Protein AF-0000000084346349 (afdb_homodimer)

Radius of gyration: 17.49 Å; Cα contacts (8 Å, |Δi|>4): 154; chains: 2; bounding box: 57×44×40 Å

Structure (mmCIF, N/CA/C/O backbone):
data_AF-0000000084346349-model_v1
#
loop_
_entity.id
_entity.type
_entity.pdbx_description
1 polymer 'Uncharacterized protein'
#
loop_
_atom_site.group_PDB
_atom_site.id
_atom_site.type_symbol
_atom_site.label_atom_id
_atom_site.label_alt_id
_atom_site.label_comp_id
_atom_site.label_asym_id
_atom_site.label_entity_id
_atom_site.label_seq_id
_atom_site.pdbx_PDB_ins_code
_atom_site.Cartn_x
_atom_site.Cartn_y
_atom_site.Cartn_z
_atom_site.occupancy
_atom_site.B_iso_or_equiv
_atom_site.auth_seq_id
_atom_site.auth_comp_id
_atom_site.auth_asym_id
_atom_site.auth_atom_id
_atom_site.pdbx_PDB_model_num
ATOM 1 N N . MET A 1 1 ? -25.562 0.012 6.215 1 70.31 1 MET A N 1
ATOM 2 C CA . MET A 1 1 ? -24.172 -0.318 5.941 1 70.31 1 MET A CA 1
ATOM 3 C C . MET A 1 1 ? -23.297 0.933 5.984 1 70.31 1 MET A C 1
ATOM 5 O O . MET A 1 1 ? -23.703 1.996 5.516 1 70.31 1 MET A O 1
ATOM 9 N N . LYS A 1 2 ? -22.281 0.708 6.672 1 80.81 2 LYS A N 1
ATOM 10 C CA . LYS A 1 2 ? -21.344 1.825 6.738 1 80.81 2 LYS A CA 1
ATOM 11 C C . LYS A 1 2 ? -20.641 2.029 5.398 1 80.81 2 LYS A C 1
ATOM 13 O O . LYS A 1 2 ? -20.516 1.096 4.602 1 80.81 2 LYS A O 1
ATOM 18 N N . ARG A 1 3 ? -20.375 3.24 5.105 1 79.5 3 ARG A N 1
ATOM 19 C CA . ARG A 1 3 ? -19.75 3.598 3.834 1 79.5 3 ARG A CA 1
ATOM 20 C C . ARG A 1 3 ? -18.562 2.688 3.525 1 79.5 3 ARG A C 1
ATOM 22 O O . ARG A 1 3 ? -18.406 2.221 2.395 1 79.5 3 ARG A O 1
ATOM 29 N N . HIS A 1 4 ? -17.828 2.383 4.523 1 89.19 4 HIS A N 1
ATOM 30 C CA . HIS A 1 4 ? -16.625 1.58 4.273 1 89.19 4 HIS A CA 1
ATOM 31 C C . HIS A 1 4 ? -17 0.132 3.967 1 89.19 4 HIS A C 1
ATOM 33 O O . HIS A 1 4 ? -16.234 -0.58 3.309 1 89.19 4 HIS A O 1
ATOM 39 N N . GLN A 1 5 ? -18.156 -0.275 4.266 1 92.62 5 GLN A N 1
ATOM 40 C CA . GLN A 1 5 ? -18.562 -1.662 4.051 1 92.62 5 GLN A CA 1
ATOM 41 C C . GLN A 1 5 ? -18.766 -1.951 2.566 1 92.62 5 GLN A C 1
ATOM 43 O O . GLN A 1 5 ? -18.391 -3.014 2.074 1 92.62 5 GLN A O 1
ATOM 48 N N . LYS A 1 6 ? -19.344 -1.028 1.872 1 92.44 6 LYS A N 1
ATOM 49 C CA . LYS A 1 6 ? -19.516 -1.195 0.432 1 92.44 6 LYS A CA 1
ATOM 50 C C . LYS A 1 6 ? -18.172 -1.247 -0.282 1 92.44 6 LYS A C 1
ATOM 52 O O . LYS A 1 6 ? -17.969 -2.045 -1.202 1 92.44 6 LYS A O 1
ATOM 57 N N . THR A 1 7 ? -17.344 -0.406 0.139 1 94 7 THR A N 1
ATOM 58 C CA . THR A 1 7 ? -16 -0.402 -0.443 1 94 7 THR A CA 1
ATOM 59 C C . THR A 1 7 ? -15.273 -1.707 -0.134 1 94 7 THR A C 1
ATOM 61 O O . THR A 1 7 ? -14.602 -2.27 -1.001 1 94 7 THR A O 1
ATOM 64 N N . PHE A 1 8 ? -15.461 -2.26 1.063 1 95.94 8 PHE A N 1
ATOM 65 C CA . PHE A 1 8 ? -14.836 -3.521 1.437 1 95.94 8 PHE A CA 1
ATOM 66 C C . PHE A 1 8 ? -15.367 -4.664 0.58 1 95.94 8 PHE A C 1
ATOM 68 O O . PHE A 1 8 ? -14.602 -5.52 0.132 1 95.94 8 PHE A O 1
ATOM 75 N N . ASP A 1 9 ? -16.641 -4.613 0.338 1 94 9 ASP A N 1
ATOM 76 C CA . ASP A 1 9 ? -17.234 -5.625 -0.533 1 94 9 ASP A CA 1
ATOM 77 C C . ASP A 1 9 ? -16.641 -5.562 -1.935 1 94 9 ASP A C 1
ATOM 79 O O . ASP A 1 9 ? -16.312 -6.594 -2.521 1 94 9 ASP A O 1
ATOM 83 N N . ARG A 1 10 ? -16.453 -4.391 -2.439 1 93 10 ARG A N 1
ATOM 84 C CA . ARG A 1 10 ? -15.852 -4.219 -3.758 1 93 10 ARG A CA 1
ATOM 85 C C . ARG A 1 10 ? -14.406 -4.727 -3.773 1 93 10 ARG A C 1
ATOM 87 O O . ARG A 1 10 ? -13.961 -5.316 -4.762 1 93 10 ARG A O 1
ATOM 94 N N . ILE A 1 11 ? -13.711 -4.516 -2.705 1 96 11 ILE A N 1
ATOM 95 C CA . ILE A 1 11 ? -12.328 -4.973 -2.605 1 96 11 ILE A CA 1
ATOM 96 C C . ILE A 1 11 ? -12.281 -6.496 -2.639 1 96 11 ILE A C 1
ATOM 98 O O . ILE A 1 11 ? -11.5 -7.086 -3.387 1 96 11 ILE A O 1
ATOM 102 N N . ARG A 1 12 ? -13.141 -7.141 -1.916 1 93.75 12 ARG A N 1
ATOM 103 C CA . ARG A 1 12 ? -13.156 -8.602 -1.845 1 93.75 12 ARG A CA 1
ATOM 104 C C . ARG A 1 12 ? -13.469 -9.211 -3.205 1 93.75 12 ARG A C 1
ATOM 106 O O . ARG A 1 12 ? -12.93 -10.266 -3.557 1 93.75 12 ARG A O 1
ATOM 113 N N . GLU A 1 13 ? -14.203 -8.484 -3.914 1 90.31 13 GLU A N 1
ATOM 114 C CA . GLU A 1 13 ? -14.586 -8.961 -5.238 1 90.31 13 GLU A CA 1
ATOM 115 C C . GLU A 1 13 ? -13.492 -8.688 -6.266 1 90.31 13 GLU A C 1
ATOM 117 O O . GLU A 1 13 ? -13.453 -9.312 -7.328 1 90.31 13 GLU A O 1
ATOM 122 N N . ALA A 1 14 ? -12.656 -7.824 -5.98 1 92.12 14 ALA A N 1
ATOM 123 C CA . ALA A 1 14 ? -11.672 -7.348 -6.949 1 92.12 14 ALA A CA 1
ATOM 124 C C . ALA A 1 14 ? -10.383 -8.156 -6.863 1 92.12 14 ALA A C 1
ATOM 126 O O . ALA A 1 14 ? -9.508 -8.031 -7.727 1 92.12 14 ALA A O 1
ATOM 127 N N . VAL A 1 15 ? -10.258 -8.945 -5.852 1 92.81 15 VAL A N 1
ATOM 128 C CA . VAL A 1 15 ? -9 -9.648 -5.676 1 92.81 15 VAL A CA 1
ATOM 129 C C . VAL A 1 15 ? -9.156 -11.109 -6.117 1 92.81 15 VAL A C 1
ATOM 131 O O . VAL A 1 15 ? -10.266 -11.641 -6.141 1 92.81 15 VAL A O 1
ATOM 134 N N . LEU A 1 16 ? -8.023 -11.672 -6.543 1 91.94 16 LEU A N 1
ATOM 135 C CA . LEU A 1 16 ? -8.039 -13.086 -6.875 1 91.94 16 LEU A CA 1
ATOM 136 C C . LEU A 1 16 ? -8.445 -13.93 -5.668 1 91.94 16 LEU A C 1
ATOM 138 O O . LEU A 1 16 ? -8.133 -13.57 -4.527 1 91.94 16 LEU A O 1
ATOM 142 N N . PRO A 1 17 ? -9.133 -15.062 -5.941 1 90.5 17 PRO A N 1
ATOM 143 C CA . PRO A 1 17 ? -9.641 -15.883 -4.844 1 90.5 17 PRO A CA 1
ATOM 144 C C . PRO A 1 17 ? -8.539 -16.297 -3.867 1 90.5 17 PRO A C 1
ATOM 146 O O . PRO A 1 17 ? -8.781 -16.391 -2.66 1 90.5 17 PRO A O 1
ATOM 149 N N . GLU A 1 18 ? -7.27 -16.453 -4.379 1 90.19 18 GLU A N 1
ATOM 150 C CA . GLU A 1 18 ? -6.172 -16.938 -3.543 1 90.19 18 GLU A CA 1
ATOM 151 C C . GLU A 1 18 ? -5.742 -15.867 -2.537 1 90.19 18 GLU A C 1
ATOM 153 O O . GLU A 1 18 ? -5.047 -16.172 -1.563 1 90.19 18 GLU A O 1
ATOM 158 N N . TYR A 1 19 ? -6.266 -14.648 -2.715 1 92.81 19 TYR A N 1
ATOM 159 C CA . TYR A 1 19 ? -5.852 -13.562 -1.839 1 92.81 19 TYR A CA 1
ATOM 160 C C . TYR A 1 19 ? -6.988 -13.148 -0.906 1 92.81 19 TYR A C 1
ATOM 162 O O . TYR A 1 19 ? -6.805 -12.297 -0.034 1 92.81 19 TYR A O 1
ATOM 170 N N . ARG A 1 20 ? -8.141 -13.734 -0.979 1 93.12 20 ARG A N 1
ATOM 171 C CA . ARG A 1 20 ? -9.328 -13.25 -0.289 1 93.12 20 ARG A CA 1
ATOM 172 C C . ARG A 1 20 ? -9.156 -13.328 1.224 1 93.12 20 ARG A C 1
ATOM 174 O O . ARG A 1 20 ? -9.555 -12.414 1.949 1 93.12 20 ARG A O 1
ATOM 181 N N . GLU A 1 21 ? -8.492 -14.344 1.649 1 93 21 GLU A N 1
ATOM 182 C CA . GLU A 1 21 ? -8.336 -14.5 3.092 1 93 21 GLU A CA 1
ATOM 183 C C . GLU A 1 21 ? -7.375 -13.453 3.652 1 93 21 GLU A C 1
ATOM 185 O O . GLU A 1 21 ? -7.652 -12.836 4.684 1 93 21 GLU A O 1
ATOM 190 N N . ARG A 1 22 ? -6.273 -13.281 2.99 1 93.31 22 ARG A N 1
ATOM 191 C CA . ARG A 1 22 ? -5.312 -12.312 3.498 1 93.31 22 ARG A CA 1
ATOM 192 C C . ARG A 1 22 ? -5.859 -10.891 3.383 1 93.31 22 ARG A C 1
ATOM 194 O O . ARG A 1 22 ? -5.59 -10.047 4.238 1 93.31 22 ARG A O 1
ATOM 201 N N . VAL A 1 23 ? -6.68 -10.664 2.375 1 95.44 23 VAL A N 1
ATOM 202 C CA . VAL A 1 23 ? -7.301 -9.352 2.213 1 95.44 23 VAL A CA 1
ATOM 203 C C . VAL A 1 23 ? -8.344 -9.133 3.311 1 95.44 23 VAL A C 1
ATOM 205 O O . VAL A 1 23 ? -8.422 -8.047 3.887 1 95.44 23 VAL A O 1
ATOM 208 N N . ALA A 1 24 ? -9.102 -10.172 3.627 1 95.94 24 ALA A N 1
ATOM 209 C CA . ALA A 1 24 ? -10.086 -10.055 4.699 1 95.94 24 ALA A CA 1
ATOM 210 C C . ALA A 1 24 ? -9.422 -9.672 6.016 1 95.94 24 ALA A C 1
ATOM 212 O O . ALA A 1 24 ? -9.891 -8.781 6.723 1 95.94 24 ALA A O 1
ATOM 213 N N . ASP A 1 25 ? -8.289 -10.242 6.258 1 95.06 25 ASP A N 1
ATOM 214 C CA . ASP A 1 25 ? -7.547 -9.938 7.48 1 95.06 25 ASP A CA 1
ATOM 215 C C . ASP A 1 25 ? -7.051 -8.492 7.477 1 95.06 25 ASP A C 1
ATOM 217 O O . ASP A 1 25 ? -7.109 -7.809 8.5 1 95.06 25 ASP A O 1
ATOM 221 N N . TYR A 1 26 ? -6.617 -8.086 6.418 1 95.12 26 TYR A N 1
ATOM 222 C CA . TYR A 1 26 ? -6.09 -6.727 6.316 1 95.12 26 TYR A CA 1
ATOM 223 C C . TYR A 1 26 ? -7.203 -5.699 6.473 1 95.12 26 TYR A C 1
ATOM 225 O O . TYR A 1 26 ? -6.996 -4.633 7.062 1 95.12 26 TYR A O 1
ATOM 233 N N . LEU A 1 27 ? -8.383 -6.074 5.883 1 97 27 LEU A N 1
ATOM 234 C CA . LEU A 1 27 ? -9.508 -5.148 5.965 1 97 27 LEU A CA 1
ATOM 235 C C . LEU A 1 27 ? -9.992 -5.008 7.406 1 97 27 LEU A C 1
ATOM 237 O O . LEU A 1 27 ? -10.438 -3.932 7.809 1 97 27 LEU A O 1
ATOM 241 N N . VAL A 1 28 ? -9.867 -6 8.203 1 95.75 28 VAL A N 1
ATOM 242 C CA . VAL A 1 28 ? -10.203 -5.922 9.625 1 95.75 28 VAL A CA 1
ATOM 243 C C . VAL A 1 28 ? -9.266 -4.938 10.32 1 95.75 28 VAL A C 1
ATOM 245 O O . VAL A 1 28 ? -9.711 -4.098 11.109 1 95.75 28 VAL A O 1
ATOM 248 N N . GLU A 1 29 ? -7.996 -5.031 10.016 1 92.69 29 GLU A N 1
ATOM 249 C CA . GLU A 1 29 ? -7.016 -4.117 10.594 1 92.69 29 GLU A CA 1
ATOM 250 C C . GLU A 1 29 ? -7.305 -2.674 10.195 1 92.69 29 GLU A C 1
ATOM 252 O O . GLU A 1 29 ? -7.195 -1.764 11.023 1 92.69 29 GLU A O 1
ATOM 257 N N . TYR A 1 30 ? -7.66 -2.502 9.016 1 93.62 30 TYR A N 1
ATOM 258 C CA . TYR A 1 30 ? -7.992 -1.163 8.547 1 93.62 30 TYR A CA 1
ATOM 259 C C . TYR A 1 30 ? -9.219 -0.618 9.258 1 93.62 30 TYR A C 1
ATOM 261 O O . TYR A 1 30 ? -9.242 0.546 9.664 1 93.62 30 TYR A O 1
ATOM 269 N N . GLU A 1 31 ? -10.195 -1.449 9.359 1 93.31 31 GLU A N 1
ATOM 270 C CA . GLU A 1 31 ? -11.445 -1.043 9.992 1 93.31 31 GLU A CA 1
ATOM 271 C C . GLU A 1 31 ? -11.219 -0.643 11.445 1 93.31 31 GLU A C 1
ATOM 273 O O . GLU A 1 31 ? -11.844 0.299 11.938 1 93.31 31 GLU A O 1
ATOM 278 N N . ASN A 1 32 ? -10.352 -1.334 12.102 1 93.56 32 ASN A N 1
ATOM 279 C CA . ASN A 1 32 ? -10.016 -0.993 13.477 1 93.56 32 ASN A CA 1
ATOM 280 C C . ASN A 1 32 ? -9.453 0.42 13.586 1 93.56 32 ASN A C 1
ATOM 282 O O . ASN A 1 32 ? -9.781 1.156 14.516 1 93.56 32 ASN A O 1
ATOM 286 N N . VAL A 1 33 ? -8.664 0.783 12.664 1 92.25 33 VAL A N 1
ATOM 287 C CA . VAL A 1 33 ? -8.078 2.121 12.648 1 92.25 33 VAL A CA 1
ATOM 288 C C . VAL A 1 33 ? -9.164 3.15 12.344 1 92.25 33 VAL A C 1
ATOM 290 O O . VAL A 1 33 ? -9.234 4.199 12.992 1 92.25 33 VAL A O 1
ATOM 293 N N . LEU A 1 34 ? -10 2.812 11.375 1 87 34 LEU A N 1
ATOM 294 C CA . LEU A 1 34 ? -11.062 3.711 10.922 1 87 34 LEU A CA 1
ATOM 295 C C . LEU A 1 34 ? -12.031 4.027 12.055 1 87 34 LEU A C 1
ATOM 297 O O . LEU A 1 34 ? -12.484 5.16 12.188 1 87 34 LEU A O 1
ATOM 301 N N . LEU A 1 35 ? -12.242 3.072 12.867 1 87.75 35 LEU A N 1
ATOM 302 C CA . LEU A 1 35 ? -13.289 3.199 13.875 1 87.75 35 LEU A CA 1
ATOM 303 C C . LEU A 1 35 ? -12.695 3.619 15.219 1 87.75 35 LEU A C 1
ATOM 305 O O . LEU A 1 35 ? -13.438 3.898 16.172 1 87.75 35 LEU A O 1
ATOM 309 N N . SER A 1 36 ? -11.414 3.631 15.18 1 86.31 36 SER A N 1
ATOM 310 C CA . SER A 1 36 ? -10.789 3.998 16.453 1 86.31 36 SER A CA 1
ATOM 311 C C . SER A 1 36 ? -11.008 5.473 16.766 1 86.31 36 SER A C 1
ATOM 313 O O . SER A 1 36 ? -10.727 6.34 15.938 1 86.31 36 SER A O 1
ATOM 315 N N . GLU A 1 37 ? -11.523 5.781 17.953 1 77.44 37 GLU A N 1
ATOM 316 C CA . GLU A 1 37 ? -11.727 7.152 18.422 1 77.44 37 GLU A CA 1
ATOM 317 C C . GLU A 1 37 ? -10.391 7.844 18.688 1 77.44 37 GLU A C 1
ATOM 319 O O . GLU A 1 37 ? -10.305 9.07 18.656 1 77.44 37 GLU A O 1
ATOM 324 N N . THR A 1 38 ? -9.461 7.055 18.922 1 76.69 38 THR A N 1
ATOM 325 C CA . THR A 1 38 ? -8.172 7.605 19.312 1 76.69 38 THR A CA 1
ATOM 326 C C . THR A 1 38 ? -7.273 7.785 18.078 1 76.69 38 THR A C 1
ATOM 328 O O . THR A 1 38 ? -6.191 8.367 18.188 1 76.69 38 THR A O 1
ATOM 331 N N . SER A 1 39 ? -7.844 7.316 17.062 1 68.88 39 SER A N 1
ATOM 332 C CA . SER A 1 39 ? -7.012 7.434 15.867 1 68.88 39 SER A CA 1
ATOM 333 C C . SER A 1 39 ? -7.086 8.836 15.281 1 68.88 39 SER A C 1
ATOM 335 O O . SER A 1 39 ? -8.18 9.359 15.039 1 68.88 39 SER A O 1
ATOM 337 N N . ALA A 1 40 ? -5.891 9.492 15.273 1 73.19 40 ALA A N 1
ATOM 338 C CA . ALA A 1 40 ? -5.762 10.812 14.656 1 73.19 40 ALA A CA 1
ATOM 339 C C . ALA A 1 40 ? -5.957 10.727 13.141 1 73.19 40 ALA A C 1
ATOM 341 O O . ALA A 1 40 ? -5.875 9.641 12.562 1 73.19 40 ALA A O 1
ATOM 342 N N . GLY A 1 41 ? -6.27 11.758 12.547 1 83.88 41 GLY A N 1
ATOM 343 C CA . GLY A 1 41 ? -6.398 11.914 11.109 1 83.88 41 GLY A CA 1
ATOM 344 C C . GLY A 1 41 ? -5.203 11.383 10.344 1 83.88 41 GLY A C 1
ATOM 345 O O . GLY A 1 41 ? -5.359 10.758 9.289 1 83.88 41 GLY A O 1
ATOM 346 N N . ALA A 1 42 ? -4.066 11.461 10.93 1 85.75 42 ALA A N 1
ATOM 347 C CA . ALA A 1 42 ? -2.846 11.031 10.25 1 85.75 42 ALA A CA 1
ATOM 348 C C . ALA A 1 42 ? -2.777 9.508 10.156 1 85.75 42 ALA A C 1
ATOM 350 O O . ALA A 1 42 ? -2.352 8.969 9.133 1 85.75 42 ALA A O 1
ATOM 351 N N . ALA A 1 43 ? -3.258 8.883 11.258 1 89.5 43 ALA A N 1
ATOM 352 C CA . ALA A 1 43 ? -3.234 7.422 11.273 1 89.5 43 ALA A CA 1
ATOM 353 C C . ALA A 1 43 ? -4.227 6.844 10.266 1 89.5 43 ALA A C 1
ATOM 355 O O . ALA A 1 43 ? -3.938 5.844 9.602 1 89.5 43 ALA A O 1
ATOM 356 N N . GLN A 1 44 ? -5.332 7.477 10.141 1 91.19 44 GLN A N 1
ATOM 357 C CA . GLN A 1 44 ? -6.34 7.051 9.18 1 91.19 44 GLN A CA 1
ATOM 358 C C . GLN A 1 44 ? -5.859 7.27 7.746 1 91.19 44 GLN A C 1
ATOM 360 O O . GLN A 1 44 ? -6.027 6.398 6.891 1 91.19 44 GLN A O 1
ATOM 365 N N . SER A 1 45 ? -5.234 8.359 7.566 1 91 45 SER A N 1
ATOM 366 C CA . SER A 1 45 ? -4.695 8.648 6.242 1 91 45 SER A CA 1
ATOM 367 C C . SER A 1 45 ? -3.582 7.672 5.875 1 91 45 SER A C 1
ATOM 369 O O . SER A 1 45 ? -3.539 7.168 4.75 1 91 45 SER A O 1
ATOM 371 N N . ALA A 1 46 ? -2.771 7.402 6.793 1 92.56 46 ALA A N 1
ATOM 372 C CA . ALA A 1 46 ? -1.685 6.457 6.555 1 92.56 46 ALA A CA 1
ATOM 373 C C . ALA A 1 46 ? -2.227 5.07 6.223 1 92.56 46 ALA A C 1
ATOM 375 O O . ALA A 1 46 ? -1.756 4.426 5.281 1 92.56 46 ALA A O 1
ATOM 376 N N . SER A 1 47 ? -3.225 4.641 6.949 1 93.88 47 SER A N 1
ATOM 377 C CA . SER A 1 47 ? -3.811 3.324 6.723 1 93.88 47 SER A CA 1
ATOM 378 C C . SER A 1 47 ? -4.488 3.25 5.359 1 93.88 47 SER A C 1
ATOM 380 O O . SER A 1 47 ? -4.414 2.227 4.676 1 93.88 47 SER A O 1
ATOM 382 N N . ALA A 1 48 ? -5.082 4.324 5.0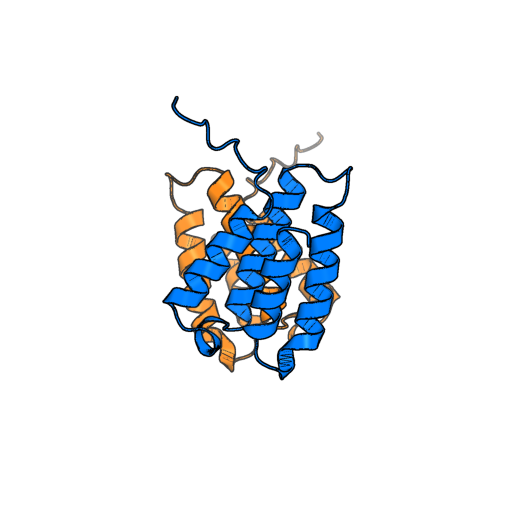04 1 94.25 48 ALA A N 1
ATOM 383 C CA . ALA A 1 48 ? -5.719 4.359 3.689 1 94.25 48 ALA A CA 1
ATOM 384 C C . ALA A 1 48 ? -4.68 4.242 2.576 1 94.25 48 ALA A C 1
ATOM 386 O O . ALA A 1 48 ? -4.875 3.5 1.61 1 94.25 48 ALA A O 1
ATOM 387 N N . GLN A 1 49 ? -3.631 4.961 2.738 1 94.81 49 GLN A N 1
ATOM 388 C CA . GLN A 1 49 ? -2.568 4.906 1.738 1 94.81 49 GLN A CA 1
ATOM 389 C C . GLN A 1 49 ? -1.95 3.516 1.669 1 94.81 49 GLN A C 1
ATOM 391 O O . GLN A 1 49 ? -1.675 3.006 0.581 1 94.81 49 GLN A O 1
ATOM 396 N N . GLN A 1 50 ? -1.802 2.924 2.812 1 96.19 50 GLN A N 1
ATOM 397 C CA . GLN A 1 50 ? -1.248 1.574 2.824 1 96.19 50 GLN A CA 1
ATOM 398 C C . GLN A 1 50 ? -2.197 0.585 2.15 1 96.19 50 GLN A C 1
ATOM 400 O O . GLN A 1 50 ? -1.759 -0.294 1.406 1 96.19 50 GLN A O 1
ATOM 405 N N . LEU A 1 51 ? -3.457 0.763 2.404 1 96.94 51 LEU A N 1
ATOM 406 C CA . LEU A 1 51 ? -4.422 -0.117 1.756 1 96.94 51 LEU A CA 1
ATOM 407 C C . LEU A 1 51 ? -4.379 0.05 0.241 1 96.94 51 LEU A C 1
ATOM 409 O O . LEU A 1 51 ? -4.422 -0.937 -0.498 1 96.94 51 LEU A O 1
ATOM 413 N N . ARG A 1 52 ? -4.238 1.242 -0.235 1 95.69 52 ARG A N 1
ATOM 414 C CA . ARG A 1 52 ? -4.141 1.485 -1.671 1 95.69 52 ARG A CA 1
ATOM 415 C C . ARG A 1 52 ? -2.922 0.789 -2.266 1 95.69 52 ARG A C 1
ATOM 417 O O . ARG A 1 52 ? -3.021 0.131 -3.303 1 95.69 52 ARG A O 1
ATOM 424 N N . GLY A 1 53 ? -1.79 0.926 -1.611 1 96.38 53 GLY A N 1
ATOM 425 C CA . GLY A 1 53 ? -0.6 0.219 -2.057 1 96.38 53 GLY A CA 1
ATOM 426 C C . GLY A 1 53 ? -0.76 -1.29 -2.033 1 96.38 53 GLY A C 1
ATOM 427 O O . GLY A 1 53 ? -0.344 -1.978 -2.969 1 96.38 53 GLY A O 1
ATOM 428 N N . TYR A 1 54 ? -1.356 -1.792 -0.981 1 96.62 54 TYR A N 1
ATOM 429 C CA . TYR A 1 54 ? -1.597 -3.221 -0.807 1 96.62 54 TYR A CA 1
ATOM 430 C C . TYR A 1 54 ? -2.389 -3.787 -1.979 1 96.62 54 TYR A C 1
ATOM 432 O O . TYR A 1 54 ? -2.006 -4.805 -2.561 1 96.62 54 TYR A O 1
ATOM 440 N N . LEU A 1 55 ? -3.387 -3.123 -2.375 1 95.69 55 LEU A N 1
ATOM 441 C CA . LEU A 1 55 ? -4.242 -3.584 -3.463 1 95.69 55 LEU A CA 1
ATOM 442 C C . LEU A 1 55 ? -3.5 -3.531 -4.797 1 95.69 55 LEU A C 1
ATOM 444 O O . LEU A 1 55 ? -3.686 -4.402 -5.648 1 95.69 55 LEU A O 1
ATOM 448 N N . ARG A 1 56 ? -2.623 -2.545 -4.996 1 93.31 56 ARG A N 1
ATOM 449 C CA . ARG A 1 56 ? -1.807 -2.496 -6.207 1 93.31 56 ARG A CA 1
ATOM 450 C C . ARG A 1 56 ? -0.839 -3.672 -6.262 1 93.31 56 ARG A C 1
ATOM 452 O O . ARG A 1 56 ? -0.618 -4.25 -7.328 1 93.31 56 ARG A O 1
ATOM 459 N N . GLY A 1 57 ? -0.332 -3.99 -5.117 1 93.38 57 GLY A N 1
ATOM 460 C CA . GLY A 1 57 ? 0.585 -5.117 -5.047 1 93.38 57 GLY A CA 1
ATOM 461 C C . GLY A 1 57 ? -0.064 -6.438 -5.414 1 93.38 57 GLY A C 1
ATOM 462 O O . GLY A 1 57 ? 0.594 -7.332 -5.953 1 93.38 57 GLY A O 1
ATOM 463 N N . LEU A 1 58 ? -1.351 -6.512 -5.148 1 93.19 58 LEU A N 1
ATOM 464 C CA . LEU A 1 58 ? -2.084 -7.738 -5.445 1 93.19 58 LEU A CA 1
ATOM 465 C C . LEU A 1 58 ? -2.504 -7.777 -6.91 1 93.19 58 LEU A C 1
ATOM 467 O O . LEU A 1 58 ? -3.199 -8.703 -7.34 1 93.19 58 LEU A O 1
ATOM 471 N N . ASN A 1 59 ? -2.066 -6.836 -7.613 1 86.94 59 ASN A N 1
ATOM 472 C CA . ASN A 1 59 ? -2.346 -6.73 -9.039 1 86.94 59 ASN A CA 1
ATOM 473 C C . ASN A 1 59 ? -3.846 -6.73 -9.32 1 86.94 59 ASN A C 1
ATOM 475 O O . ASN A 1 59 ? -4.32 -7.484 -10.172 1 86.94 59 ASN A O 1
ATOM 479 N N . THR A 1 60 ? -4.559 -5.934 -8.602 1 88.69 60 THR A N 1
ATOM 480 C CA . THR A 1 60 ? -6.012 -5.848 -8.703 1 88.69 60 THR A CA 1
ATOM 481 C C . THR A 1 60 ? -6.426 -5.32 -10.078 1 88.69 60 THR A C 1
ATOM 483 O O . THR A 1 60 ? -7.527 -5.605 -10.547 1 88.69 60 THR A O 1
ATOM 486 N N . THR A 1 61 ? -5.555 -4.594 -10.742 1 87.25 61 THR A N 1
ATOM 487 C CA . THR A 1 61 ? -5.863 -4.082 -12.07 1 87.25 61 THR A CA 1
ATOM 488 C C . THR A 1 61 ? -6.07 -5.23 -13.055 1 87.25 61 THR A C 1
ATOM 490 O O . THR A 1 61 ? -6.84 -5.105 -14.008 1 87.25 61 THR A O 1
ATOM 493 N N . ARG A 1 62 ? -5.445 -6.332 -12.75 1 84.25 62 ARG A N 1
ATOM 494 C CA . ARG A 1 62 ? -5.625 -7.5 -13.609 1 84.25 62 ARG A CA 1
ATOM 495 C C . ARG A 1 62 ? -7.035 -8.07 -13.469 1 84.25 62 ARG A C 1
ATOM 497 O O . ARG A 1 62 ? -7.613 -8.555 -14.445 1 84.25 62 ARG A O 1
ATOM 504 N N . VAL A 1 63 ? -7.605 -7.98 -12.32 1 85.5 63 VAL A N 1
ATOM 505 C CA . VAL A 1 63 ? -8.922 -8.547 -12.031 1 85.5 63 VAL A CA 1
ATOM 506 C C . VAL A 1 63 ? -10.016 -7.566 -12.445 1 85.5 63 VAL A C 1
ATOM 508 O O . VAL A 1 63 ? -10.961 -7.938 -13.133 1 85.5 63 VAL A O 1
ATOM 511 N N . LEU A 1 64 ? -9.891 -6.309 -12.172 1 90.81 64 LEU A N 1
ATOM 512 C CA . LEU A 1 64 ? -10.953 -5.316 -12.281 1 90.81 64 LEU A CA 1
ATOM 513 C C . LEU A 1 64 ? -10.875 -4.586 -13.625 1 90.81 64 LEU A C 1
ATOM 515 O O . LEU A 1 64 ? -11.898 -4.18 -14.172 1 90.81 64 LEU A O 1
ATOM 519 N N . GLY A 1 65 ? -9.672 -4.496 -14.203 1 90.44 65 GLY A N 1
ATOM 520 C CA . GLY A 1 65 ? -9.422 -3.543 -15.273 1 90.44 65 GLY A CA 1
ATOM 521 C C . GLY A 1 65 ? -9.078 -2.154 -14.766 1 90.44 65 GLY A C 1
ATOM 522 O O . GLY A 1 65 ? -9.328 -1.833 -13.602 1 90.44 65 GLY A O 1
ATOM 523 N N . MET A 1 66 ? -8.57 -1.312 -15.609 1 91.25 66 MET A N 1
ATOM 524 C CA . MET A 1 66 ? -7.992 -0.029 -15.227 1 91.25 66 MET A CA 1
ATOM 525 C C . MET A 1 66 ? -9.07 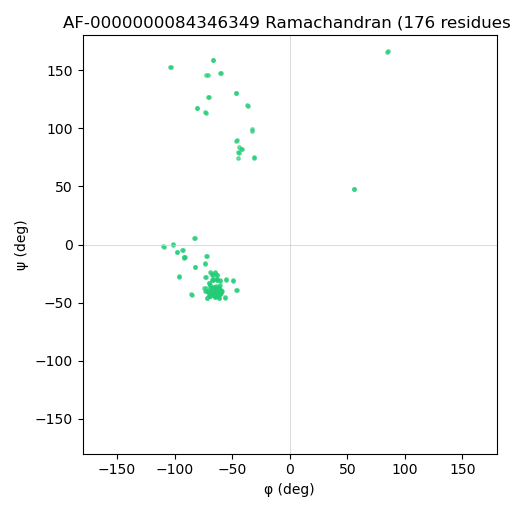0.935 -14.742 1 91.25 66 MET A C 1
ATOM 527 O O . MET A 1 66 ? -8.914 1.568 -13.703 1 91.25 66 MET A O 1
ATOM 531 N N . ALA A 1 67 ? -10.195 1.016 -15.438 1 90 67 ALA A N 1
ATOM 532 C CA . ALA A 1 67 ? -11.219 1.991 -15.086 1 90 67 ALA A CA 1
ATOM 533 C C . ALA A 1 67 ? -11.852 1.666 -13.734 1 90 67 ALA A C 1
ATOM 535 O O . ALA A 1 67 ? -12.008 2.549 -12.883 1 90 67 ALA A O 1
ATOM 536 N N . ASP A 1 68 ? -12.109 0.416 -13.508 1 92.5 68 ASP A N 1
ATOM 537 C CA . ASP A 1 68 ? -12.727 -0.004 -12.258 1 92.5 68 ASP A CA 1
ATOM 538 C C . ASP A 1 68 ? -11.727 0.071 -11.102 1 92.5 68 ASP A C 1
ATOM 540 O O . ASP A 1 68 ? -12.109 0.354 -9.961 1 92.5 68 ASP A O 1
ATOM 544 N N . TRP A 1 69 ? -10.508 -0.081 -11.398 1 92.19 69 TRP A N 1
ATOM 545 C CA . TRP A 1 69 ? -9.477 0.054 -10.375 1 92.19 69 TRP A CA 1
ATOM 546 C C . TRP A 1 69 ? -9.344 1.505 -9.922 1 92.19 69 TRP A C 1
ATOM 548 O O . TRP A 1 69 ? -9.234 1.781 -8.727 1 92.19 69 TRP A O 1
ATOM 558 N N . GLU A 1 70 ? -9.344 2.393 -10.875 1 93.38 70 GLU A N 1
ATOM 559 C CA . GLU A 1 70 ? -9.242 3.807 -10.531 1 93.38 70 GLU A CA 1
ATOM 560 C C . GLU A 1 70 ? -10.398 4.242 -9.641 1 93.38 70 GLU A C 1
ATOM 562 O O . GLU A 1 70 ? -10.203 5.012 -8.695 1 93.38 70 GLU A O 1
ATOM 567 N N . ASP A 1 71 ? -11.555 3.734 -10.008 1 94.38 71 ASP A N 1
ATOM 568 C CA . ASP A 1 71 ? -12.719 4.035 -9.18 1 94.38 71 ASP A CA 1
ATOM 569 C C . ASP A 1 71 ? -12.547 3.482 -7.77 1 94.38 71 ASP A C 1
ATOM 571 O O . ASP A 1 71 ? -12.789 4.184 -6.785 1 94.38 71 ASP A O 1
ATOM 575 N N . LEU A 1 72 ? -12.078 2.281 -7.691 1 94.38 72 LEU A N 1
ATOM 576 C CA . LEU A 1 72 ? -11.859 1.659 -6.391 1 94.38 72 LEU A CA 1
ATOM 577 C C . LEU A 1 72 ? -10.789 2.404 -5.602 1 94.38 72 LEU A C 1
ATOM 579 O O . LEU A 1 72 ? -10.953 2.658 -4.406 1 94.38 72 LEU A O 1
ATOM 583 N N . ASP A 1 73 ? -9.773 2.74 -6.277 1 94.38 73 ASP A N 1
ATOM 584 C CA . ASP A 1 73 ? -8.672 3.469 -5.648 1 94.38 73 ASP A CA 1
ATOM 585 C C . ASP A 1 73 ? -9.156 4.805 -5.086 1 94.38 73 ASP A C 1
ATOM 587 O O . ASP A 1 73 ? -8.789 5.184 -3.973 1 94.38 73 ASP A O 1
ATOM 591 N N . ARG A 1 74 ? -9.969 5.512 -5.805 1 93.75 74 ARG A N 1
ATOM 592 C CA . ARG A 1 74 ? -10.531 6.781 -5.359 1 93.75 74 ARG A CA 1
ATOM 593 C C . ARG A 1 74 ? -11.422 6.586 -4.137 1 93.75 74 ARG A C 1
ATOM 595 O O . ARG A 1 74 ? -11.367 7.383 -3.193 1 93.75 74 ARG A O 1
ATOM 602 N N . ARG A 1 75 ? -12.164 5.574 -4.145 1 93.19 75 ARG A N 1
ATOM 603 C CA . ARG A 1 75 ? -13.062 5.293 -3.035 1 93.19 75 ARG A CA 1
ATOM 604 C C . ARG A 1 75 ? -12.281 4.992 -1.758 1 93.19 75 ARG A C 1
ATOM 606 O O . ARG A 1 75 ? -12.664 5.434 -0.673 1 93.19 75 ARG A O 1
ATOM 613 N N . VAL A 1 76 ? -11.195 4.266 -1.889 1 93.94 76 VAL A N 1
ATOM 614 C CA . VAL A 1 76 ? -10.359 3.945 -0.736 1 93.94 76 VAL A CA 1
ATOM 615 C C . VAL A 1 76 ? -9.727 5.223 -0.188 1 93.94 76 VAL A C 1
ATOM 617 O O . VAL A 1 76 ? -9.711 5.445 1.024 1 93.94 76 VAL A O 1
ATOM 620 N N . ALA A 1 77 ? -9.312 6.117 -0.995 1 90.88 77 ALA A N 1
ATOM 621 C CA . ALA A 1 77 ? -8.664 7.363 -0.592 1 90.88 77 ALA A CA 1
ATOM 622 C C . ALA A 1 77 ? -9.641 8.273 0.145 1 90.88 77 ALA A C 1
ATOM 624 O O . ALA A 1 77 ? -9.242 9.031 1.034 1 90.88 77 ALA A O 1
ATOM 625 N N . GLN A 1 78 ? -10.867 8.102 -0.151 1 88.19 78 GLN A N 1
ATOM 626 C CA . GLN A 1 78 ? -11.867 9.023 0.38 1 88.19 78 GLN A CA 1
ATOM 627 C C . GLN A 1 78 ? -12.609 8.406 1.562 1 88.19 78 GLN A C 1
ATOM 629 O O . GLN A 1 78 ? -13.539 9.008 2.105 1 88.19 78 GLN A O 1
ATOM 634 N N . MET A 1 79 ? -12.211 7.242 1.841 1 85.06 79 MET A N 1
ATOM 635 C CA . MET A 1 79 ? -12.953 6.492 2.846 1 85.06 79 MET A CA 1
ATOM 636 C C . MET A 1 79 ? -12.93 7.215 4.191 1 85.06 79 MET A C 1
ATOM 638 O O . MET A 1 79 ? -13.883 7.105 4.973 1 85.06 79 MET A O 1
ATOM 642 N N . ASN A 1 80 ? -11.828 7.93 4.426 1 72.5 80 ASN A N 1
ATOM 643 C CA . ASN A 1 80 ? -11.742 8.625 5.707 1 72.5 80 ASN A CA 1
ATOM 644 C C . ASN A 1 80 ? -12.297 10.047 5.609 1 72.5 80 ASN A C 1
ATOM 646 O O . ASN A 1 80 ? -12.367 10.758 6.613 1 72.5 80 ASN A O 1
ATOM 650 N N . GLU A 1 81 ? -12.531 10.477 4.422 1 66.5 81 GLU A N 1
ATOM 651 C CA . GLU A 1 81 ? -13.039 11.844 4.301 1 66.5 81 GLU A CA 1
ATOM 652 C C . GLU A 1 81 ? -14.484 11.938 4.762 1 66.5 81 GLU A C 1
ATOM 654 O O . GLU A 1 81 ? -15.297 11.055 4.48 1 66.5 81 GLU A O 1
ATOM 659 N N . SER A 1 82 ? -14.562 12.727 5.961 1 56.91 82 SER A N 1
ATOM 660 C CA . SER A 1 82 ? -15.93 13.055 6.363 1 56.91 82 SER A CA 1
ATOM 661 C C . SER A 1 82 ? -16.75 13.555 5.18 1 56.91 82 SER A C 1
ATOM 663 O O . SER A 1 82 ? -16.219 14.195 4.273 1 56.91 82 SER A O 1
ATOM 665 N N . PRO A 1 83 ? -17.938 12.984 5.012 1 50.97 83 PRO A N 1
ATOM 666 C CA . PRO A 1 83 ? -18.75 13.578 3.955 1 50.97 83 PRO A CA 1
ATOM 667 C C . PRO A 1 83 ? -18.703 15.102 3.939 1 50.97 83 PRO A C 1
ATOM 669 O O . PRO A 1 83 ? -18.859 15.742 4.984 1 50.97 83 PRO A O 1
ATOM 672 N N . THR A 1 84 ? -17.656 15.703 3.32 1 47.69 84 THR A N 1
ATOM 673 C CA . THR A 1 84 ? -17.906 17.14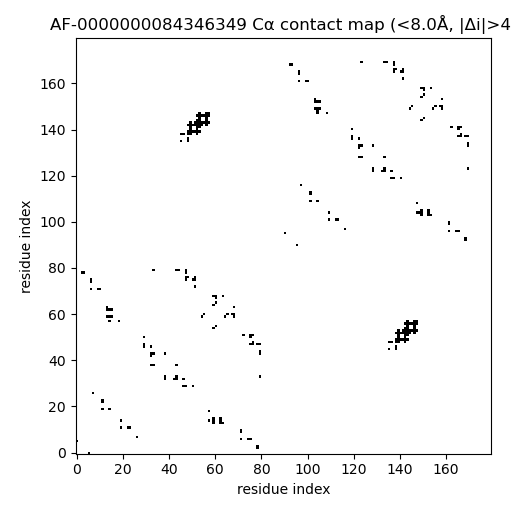1 3.178 1 47.69 84 THR A CA 1
ATOM 674 C C . THR A 1 84 ? -19.375 17.406 2.887 1 47.69 84 THR A C 1
ATOM 676 O O . THR A 1 84 ? -19.984 16.719 2.055 1 47.69 84 THR A O 1
ATOM 679 N N . PRO A 1 85 ? -20.125 18.156 3.738 1 44.16 85 PRO A N 1
ATOM 680 C CA . PRO A 1 85 ? -21.484 18.547 3.385 1 44.16 85 PRO A CA 1
ATOM 681 C C . PRO A 1 85 ? -21.594 19.078 1.959 1 44.16 85 PRO A C 1
ATOM 683 O O . PRO A 1 85 ? -20.766 19.875 1.525 1 44.16 85 PRO A O 1
ATOM 686 N N . GLU A 1 86 ? -21.844 18.297 0.91 1 45.41 86 GLU A N 1
ATOM 687 C CA . GLU A 1 86 ? -22.266 18.953 -0.322 1 45.41 86 GLU A CA 1
ATOM 688 C C . GLU A 1 86 ? -23.047 20.234 -0.023 1 45.41 86 GLU A C 1
ATOM 690 O O . GLU A 1 86 ? -24.062 20.188 0.673 1 45.41 86 GLU A O 1
ATOM 695 N N . GLY A 1 87 ? -22.422 21.25 0.378 1 37.5 87 GLY A N 1
ATOM 696 C CA . GLY A 1 87 ? -23.172 22.5 0.394 1 37.5 87 GLY A CA 1
ATOM 697 C C . GLY A 1 87 ? -24.203 22.594 -0.724 1 37.5 87 GLY A C 1
ATOM 698 O O . GLY A 1 87 ? -23.875 22.344 -1.888 1 37.5 87 GLY A O 1
ATOM 699 N N . VAL A 1 88 ? -25.438 22.297 -0.43 1 39.56 88 VAL A N 1
ATOM 700 C CA . VAL A 1 88 ? -26.594 22.688 -1.234 1 39.56 88 VAL A CA 1
ATOM 701 C C . VAL A 1 88 ? -26.469 24.141 -1.655 1 39.56 88 VAL A C 1
ATOM 703 O O . VAL A 1 88 ? -26.453 25.031 -0.808 1 39.56 88 VAL A O 1
ATOM 706 N N . ALA A 1 89 ? -25.703 24.531 -2.672 1 41.75 89 ALA A N 1
ATOM 707 C CA . ALA A 1 89 ? -26 25.828 -3.254 1 41.75 89 ALA A CA 1
ATOM 708 C C . ALA A 1 89 ? -27.516 26 -3.461 1 41.75 89 ALA A C 1
ATOM 710 O O . ALA A 1 89 ? -28.109 25.266 -4.258 1 41.75 89 ALA A O 1
ATOM 711 N N . GLY A 1 90 ? -28.266 26.219 -2.402 1 23.58 90 GLY A N 1
ATOM 712 C CA . GLY A 1 90 ? -29.422 27.062 -2.65 1 23.58 90 GLY A CA 1
ATOM 713 C C . GLY A 1 90 ? -29.062 28.469 -3.072 1 23.58 90 GLY A C 1
ATOM 714 O O . GLY A 1 90 ? -27.938 28.938 -2.803 1 23.58 90 GLY A O 1
ATOM 715 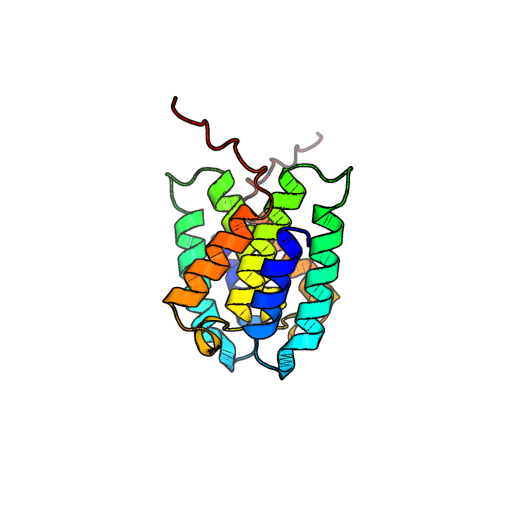N N . MET B 1 1 ? 25.891 6.938 -2.688 1 70.44 1 MET B N 1
ATOM 716 C CA . MET B 1 1 ? 24.531 6.398 -2.826 1 70.44 1 MET B CA 1
ATOM 717 C C . MET B 1 1 ? 23.562 7.129 -1.908 1 70.44 1 MET B C 1
ATOM 719 O O . MET B 1 1 ? 23.891 7.441 -0.765 1 70.44 1 MET B O 1
ATOM 723 N N . LYS B 1 2 ? 22.516 7.441 -2.557 1 80.69 2 LYS B N 1
ATOM 724 C CA . LYS B 1 2 ? 21.5 8.102 -1.759 1 80.69 2 LYS B CA 1
ATOM 725 C C . LYS B 1 2 ? 20.812 7.121 -0.807 1 80.69 2 LYS B C 1
ATOM 727 O O . LYS B 1 2 ? 20.812 5.914 -1.055 1 80.69 2 LYS B O 1
ATOM 732 N N . ARG B 1 3 ? 20.469 7.609 0.309 1 79.62 3 ARG B N 1
ATOM 733 C CA . ARG B 1 3 ? 19.859 6.785 1.348 1 79.62 3 ARG B CA 1
ATOM 734 C C . ARG B 1 3 ? 18.766 5.895 0.769 1 79.62 3 ARG B C 1
ATOM 736 O O . ARG B 1 3 ? 18.688 4.707 1.098 1 79.62 3 ARG B O 1
ATOM 743 N N . HIS B 1 4 ? 18.031 6.434 -0.126 1 89.06 4 HIS B N 1
ATOM 744 C CA . HIS B 1 4 ? 16.922 5.652 -0.657 1 89.06 4 HIS B CA 1
ATOM 745 C C . HIS B 1 4 ? 17.406 4.547 -1.582 1 89.06 4 HIS B C 1
ATOM 747 O O . HIS B 1 4 ? 16.734 3.527 -1.759 1 89.06 4 HIS B O 1
ATOM 753 N N . GLN B 1 5 ? 18.594 4.617 -2.031 1 92.56 5 GLN B N 1
ATOM 754 C CA . GLN B 1 5 ? 19.125 3.623 -2.961 1 92.56 5 GLN B CA 1
ATOM 755 C C . GLN B 1 5 ? 19.406 2.305 -2.248 1 92.56 5 GLN B C 1
ATOM 757 O O . GLN B 1 5 ? 19.141 1.23 -2.787 1 92.56 5 GLN B O 1
ATOM 762 N N . LYS B 1 6 ? 19.922 2.383 -1.069 1 92.38 6 LYS B N 1
ATOM 763 C CA . LYS B 1 6 ? 20.172 1.171 -0.293 1 92.38 6 LYS B CA 1
ATOM 764 C C . LYS B 1 6 ? 18.859 0.47 0.059 1 92.38 6 LYS B C 1
ATOM 766 O O . LYS B 1 6 ? 18.781 -0.758 -0.001 1 92.38 6 LYS B O 1
ATOM 771 N N . THR B 1 7 ? 17.953 1.253 0.416 1 93.94 7 THR B N 1
ATOM 772 C CA . THR B 1 7 ? 16.641 0.69 0.73 1 93.94 7 THR B CA 1
ATOM 773 C C . THR B 1 7 ? 16.016 0.061 -0.509 1 93.94 7 THR B C 1
ATOM 775 O O . THR B 1 7 ? 15.43 -1.021 -0.433 1 93.94 7 THR B O 1
ATOM 778 N N . PHE B 1 8 ? 16.188 0.676 -1.668 1 95.88 8 PHE B N 1
ATOM 779 C CA . PHE B 1 8 ? 15.656 0.131 -2.91 1 95.88 8 PHE B CA 1
ATOM 780 C C . PHE B 1 8 ? 16.312 -1.201 -3.246 1 95.88 8 PHE B C 1
ATOM 782 O O . PHE B 1 8 ? 15.648 -2.146 -3.662 1 95.88 8 PHE B O 1
ATOM 789 N N . ASP B 1 9 ? 17.609 -1.257 -3.021 1 93.81 9 ASP B N 1
ATOM 790 C CA . ASP B 1 9 ? 18.312 -2.512 -3.242 1 93.81 9 ASP B CA 1
ATOM 791 C C . ASP B 1 9 ? 17.766 -3.619 -2.342 1 93.81 9 ASP B C 1
ATOM 793 O O . ASP B 1 9 ? 17.547 -4.746 -2.797 1 93.81 9 ASP B O 1
ATOM 797 N N . ARG B 1 10 ? 17.516 -3.303 -1.114 1 92.88 10 ARG B N 1
ATOM 798 C CA . ARG B 1 10 ? 16.953 -4.273 -0.182 1 92.88 10 ARG B CA 1
ATOM 799 C C . ARG B 1 10 ? 15.555 -4.719 -0.625 1 92.88 10 ARG B C 1
ATOM 801 O O . ARG B 1 10 ? 15.203 -5.891 -0.488 1 92.88 10 ARG B O 1
ATOM 808 N N . ILE B 1 11 ? 14.797 -3.818 -1.153 1 95.88 11 ILE B N 1
ATOM 809 C CA . ILE B 1 11 ? 13.453 -4.137 -1.628 1 95.88 11 ILE B CA 1
ATOM 810 C C . ILE B 1 11 ? 13.539 -5.113 -2.799 1 95.88 11 ILE B C 1
ATOM 812 O O . ILE B 1 11 ? 12.836 -6.129 -2.824 1 95.88 11 ILE B O 1
ATOM 816 N N . ARG B 1 12 ? 14.422 -4.875 -3.717 1 93.62 12 ARG B N 1
ATOM 817 C CA . ARG B 1 12 ? 14.555 -5.723 -4.898 1 93.62 12 ARG B CA 1
ATOM 818 C C . ARG B 1 12 ? 14.969 -7.141 -4.512 1 93.62 12 ARG B C 1
ATOM 820 O O . ARG B 1 12 ? 14.539 -8.109 -5.137 1 93.62 12 ARG B O 1
ATOM 827 N N . GLU B 1 13 ? 15.672 -7.18 -3.477 1 90.25 13 GLU B N 1
ATOM 828 C CA . GLU B 1 13 ? 16.141 -8.477 -3.008 1 90.25 13 GLU B CA 1
ATOM 829 C C . GLU B 1 13 ? 15.07 -9.195 -2.197 1 90.25 13 GLU B C 1
ATOM 831 O O . GLU B 1 13 ? 15.133 -10.414 -2.027 1 90.25 13 GLU B O 1
ATOM 836 N N . ALA B 1 14 ? 14.156 -8.508 -1.726 1 91.88 14 ALA B N 1
ATOM 837 C CA . ALA B 1 14 ? 13.172 -9.047 -0.791 1 91.88 14 ALA B CA 1
ATOM 838 C C . ALA B 1 14 ? 11.953 -9.578 -1.529 1 91.88 14 ALA B C 1
ATOM 840 O O . ALA B 1 14 ? 11.102 -10.25 -0.935 1 91.88 14 ALA B O 1
ATOM 841 N N . VAL B 1 15 ? 11.859 -9.297 -2.779 1 92.69 15 VAL B N 1
ATOM 842 C CA . VAL B 1 15 ? 10.648 -9.695 -3.498 1 92.69 15 VAL B CA 1
ATOM 843 C C . VAL B 1 15 ? 10.945 -10.922 -4.352 1 92.69 15 VAL B C 1
ATOM 845 O O . VAL B 1 15 ? 12.102 -11.188 -4.703 1 92.69 15 VAL B O 1
ATOM 848 N N . LEU B 1 16 ? 9.891 -11.695 -4.582 1 91.81 16 LEU B N 1
ATOM 849 C CA . LEU B 1 16 ? 10.039 -12.836 -5.48 1 91.81 16 LEU B CA 1
ATOM 850 C C . LEU B 1 16 ? 10.461 -12.375 -6.871 1 91.81 16 LEU B C 1
ATOM 852 O O . LEU B 1 16 ? 10.078 -11.289 -7.316 1 91.81 16 LEU B O 1
ATOM 856 N N . PRO B 1 17 ? 11.258 -13.242 -7.543 1 90.38 17 PRO B N 1
ATOM 857 C CA . PRO B 1 17 ? 11.797 -12.844 -8.852 1 90.38 17 PR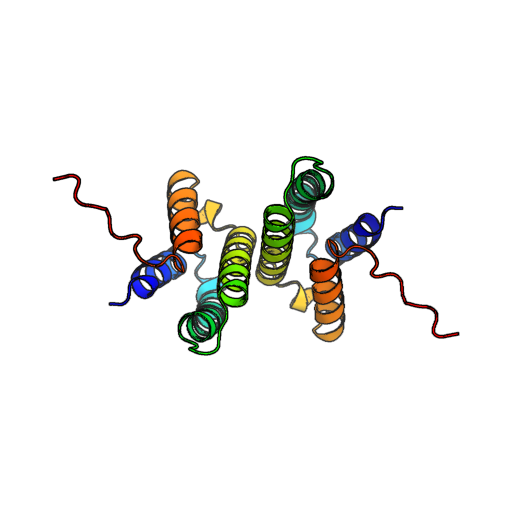O B CA 1
ATOM 858 C C . PRO B 1 17 ? 10.703 -12.438 -9.836 1 90.38 17 PRO B C 1
ATOM 860 O O . PRO B 1 17 ? 10.898 -11.531 -10.641 1 90.38 17 PRO B O 1
ATOM 863 N N . GLU B 1 18 ? 9.461 -13.039 -9.695 1 90.25 18 GLU B N 1
ATOM 864 C CA . GLU B 1 18 ? 8.383 -12.781 -10.641 1 90.25 18 GLU B CA 1
ATOM 865 C C . GLU B 1 18 ? 7.82 -11.375 -10.453 1 90.25 18 GLU B C 1
ATOM 867 O O . GLU B 1 18 ? 7.117 -10.859 -11.328 1 90.25 18 GLU B O 1
ATOM 872 N N . TYR B 1 19 ? 8.234 -10.719 -9.375 1 92.81 19 TYR B N 1
ATOM 873 C CA . TYR B 1 19 ? 7.695 -9.391 -9.086 1 92.81 19 TYR B CA 1
ATOM 874 C C . TYR B 1 19 ? 8.75 -8.312 -9.305 1 92.81 19 TYR B C 1
ATOM 876 O O . TYR B 1 19 ? 8.453 -7.121 -9.203 1 92.81 19 TYR B O 1
ATOM 884 N N . ARG B 1 20 ? 9.961 -8.625 -9.656 1 93.12 20 ARG B N 1
ATOM 885 C CA . ARG B 1 20 ? 11.07 -7.684 -9.656 1 93.12 20 ARG B CA 1
ATOM 886 C C . ARG B 1 20 ? 10.844 -6.566 -10.672 1 93.12 20 ARG B C 1
ATOM 888 O O . ARG B 1 20 ? 11.133 -5.402 -10.391 1 93.12 20 ARG B O 1
ATOM 895 N N . GLU B 1 21 ? 10.242 -6.926 -11.758 1 93 21 GLU B N 1
ATOM 896 C CA . GLU B 1 21 ? 10.039 -5.906 -12.781 1 93 21 GLU B CA 1
ATOM 897 C C . GLU B 1 21 ? 8.969 -4.902 -12.352 1 93 21 GLU B C 1
ATOM 899 O O . GLU B 1 21 ? 9.148 -3.691 -12.5 1 93 21 GLU B O 1
ATOM 904 N N . ARG B 1 22 ? 7.887 -5.41 -11.852 1 93.38 22 ARG B N 1
ATOM 905 C CA . ARG B 1 22 ? 6.824 -4.496 -11.445 1 93.38 22 ARG B CA 1
ATOM 906 C C . ARG B 1 22 ? 7.258 -3.658 -10.242 1 93.38 22 ARG B C 1
ATOM 908 O O . ARG B 1 22 ? 6.883 -2.49 -10.125 1 93.38 22 ARG B O 1
ATOM 915 N N . VAL B 1 23 ? 8.109 -4.23 -9.398 1 95.44 23 VAL B N 1
ATOM 916 C CA . VAL B 1 23 ? 8.617 -3.498 -8.25 1 95.44 23 VAL B CA 1
ATOM 917 C C . VAL B 1 23 ? 9.594 -2.416 -8.719 1 95.44 23 VAL B C 1
ATOM 919 O O . VAL B 1 23 ? 9.562 -1.288 -8.219 1 95.44 23 VAL B O 1
ATOM 922 N N . ALA B 1 24 ? 10.414 -2.74 -9.703 1 95.94 24 ALA B N 1
ATOM 923 C CA . ALA B 1 24 ? 11.344 -1.748 -10.234 1 95.94 24 ALA B CA 1
ATOM 924 C C . ALA B 1 24 ? 10.594 -0.538 -10.789 1 95.94 24 ALA B C 1
ATOM 926 O O . ALA B 1 24 ? 10.961 0.606 -10.508 1 95.94 24 ALA B O 1
ATOM 927 N N . ASP B 1 25 ? 9.5 -0.795 -11.43 1 95.12 25 ASP B N 1
ATOM 928 C CA . ASP B 1 25 ? 8.688 0.283 -11.984 1 95.12 25 ASP B CA 1
ATOM 929 C C . ASP B 1 25 ? 8.078 1.132 -10.867 1 95.12 25 ASP B C 1
ATOM 931 O O . ASP B 1 25 ? 8.039 2.359 -10.969 1 95.12 25 ASP B O 1
ATOM 935 N N . TYR B 1 26 ? 7.656 0.519 -9.914 1 95.19 26 TYR B N 1
ATOM 936 C CA . TYR B 1 26 ? 7.031 1.234 -8.812 1 95.19 26 TYR B CA 1
ATOM 937 C C . TYR B 1 26 ? 8.047 2.084 -8.062 1 95.19 26 TYR B C 1
ATOM 939 O O . TYR B 1 26 ? 7.734 3.186 -7.605 1 95.19 26 TYR B O 1
ATOM 947 N N . LEU B 1 27 ? 9.281 1.49 -7.941 1 96.94 27 LEU B N 1
ATOM 948 C CA . LEU B 1 27 ? 10.32 2.219 -7.23 1 96.94 27 LEU B CA 1
ATOM 949 C C . LEU B 1 27 ? 10.734 3.471 -8 1 96.94 27 LEU B C 1
ATOM 951 O O . LEU B 1 27 ? 11.078 4.492 -7.398 1 96.94 27 LEU B O 1
ATOM 955 N N . VAL B 1 28 ? 10.648 3.467 -9.273 1 95.75 28 VAL B N 1
ATOM 956 C CA . VAL B 1 28 ? 10.914 4.648 -10.086 1 95.75 28 VAL B CA 1
ATOM 957 C C . VAL B 1 28 ? 9.875 5.727 -9.797 1 95.75 28 VAL B C 1
ATOM 959 O O . VAL B 1 28 ? 10.219 6.898 -9.617 1 95.75 28 VAL B O 1
ATOM 962 N N . GLU B 1 29 ? 8.633 5.312 -9.719 1 92.69 29 GLU B N 1
ATOM 963 C CA . GLU B 1 29 ? 7.562 6.254 -9.406 1 92.69 29 GLU B CA 1
ATOM 964 C C . GLU B 1 29 ? 7.75 6.863 -8.023 1 92.69 29 GLU B C 1
ATOM 966 O O . GLU B 1 29 ? 7.535 8.062 -7.832 1 92.69 29 GLU B O 1
ATOM 971 N N . TYR B 1 30 ? 8.141 6.086 -7.129 1 93.62 30 TYR B N 1
ATOM 972 C CA . TYR B 1 30 ? 8.383 6.574 -5.777 1 93.62 30 TYR B CA 1
ATOM 973 C C . TYR B 1 30 ? 9.531 7.574 -5.758 1 93.62 30 TYR B C 1
ATOM 975 O O . TYR B 1 30 ? 9.445 8.617 -5.102 1 93.62 30 TYR B O 1
ATOM 983 N N . GLU B 1 31 ? 10.562 7.211 -6.434 1 93.19 31 GLU B N 1
ATOM 984 C CA . GLU B 1 31 ? 11.75 8.062 -6.469 1 93.19 31 GLU B CA 1
ATOM 985 C C . GLU B 1 31 ? 11.438 9.422 -7.074 1 93.19 31 GLU B C 1
ATOM 987 O O . GLU B 1 31 ? 11.961 10.445 -6.625 1 93.19 31 GLU B O 1
ATOM 992 N N . ASN B 1 32 ? 10.594 9.43 -8.062 1 93.5 32 ASN B N 1
ATOM 993 C CA . ASN B 1 32 ? 10.18 10.688 -8.672 1 93.5 32 ASN B CA 1
ATOM 994 C C . ASN B 1 32 ? 9.5 11.602 -7.652 1 93.5 32 ASN B C 1
ATOM 996 O O . ASN B 1 32 ? 9.727 12.812 -7.648 1 93.5 32 ASN B O 1
ATOM 1000 N N . VAL B 1 33 ? 8.719 11.039 -6.816 1 92.12 33 VAL B N 1
ATOM 1001 C CA . VAL B 1 33 ? 8.039 11.812 -5.785 1 92.12 33 VAL B CA 1
ATOM 1002 C C . VAL B 1 33 ? 9.055 12.312 -4.754 1 92.12 33 VAL B C 1
ATOM 1004 O O . VAL B 1 33 ? 9.016 13.469 -4.344 1 92.12 33 VAL B O 1
ATOM 1007 N N . LEU B 1 34 ? 9.961 11.422 -4.383 1 86.5 34 LEU B N 1
ATOM 1008 C CA . LEU B 1 34 ? 10.961 11.719 -3.367 1 86.5 34 LEU B CA 1
ATOM 1009 C C . LEU B 1 34 ? 11.852 12.875 -3.805 1 86.5 34 LEU B C 1
ATOM 1011 O O . LEU B 1 34 ? 12.219 13.727 -2.988 1 86.5 34 LEU B O 1
ATOM 1015 N N . LEU B 1 35 ? 12.109 12.922 -5.051 1 87.44 35 LEU B N 1
ATOM 1016 C CA . LEU B 1 35 ? 13.102 13.875 -5.551 1 87.44 35 LEU B CA 1
ATOM 1017 C C . LEU B 1 35 ? 12.422 15.133 -6.082 1 87.44 35 LEU B C 1
ATOM 1019 O O . LEU B 1 35 ? 13.094 16.109 -6.434 1 87.44 35 LEU B O 1
ATOM 1023 N N . SER B 1 36 ? 11.133 15.008 -6.09 1 86.06 36 SER B N 1
ATOM 1024 C CA . SER B 1 36 ? 10.438 16.188 -6.613 1 86.06 36 SER B CA 1
ATOM 1025 C C . SER B 1 36 ? 10.516 17.359 -5.648 1 86.06 36 SER B C 1
ATOM 1027 O O . SER B 1 36 ? 10.188 17.219 -4.465 1 86.06 36 SER B O 1
ATOM 1029 N N . GLU B 1 37 ? 10.961 18.5 -6.129 1 76.94 37 GLU B N 1
ATOM 1030 C CA . GLU B 1 37 ? 11.031 19.734 -5.34 1 76.94 37 GLU B CA 1
ATOM 1031 C C . GLU B 1 37 ? 9.641 20.266 -5.02 1 76.94 37 GLU B C 1
ATOM 1033 O O . GLU B 1 37 ? 9.453 20.984 -4.039 1 76.94 37 GLU B O 1
ATOM 1038 N N . THR B 1 38 ? 8.789 19.891 -5.82 1 76.69 38 THR B N 1
ATOM 1039 C CA . THR B 1 38 ? 7.441 20.438 -5.68 1 76.69 38 THR B CA 1
ATOM 1040 C C . THR B 1 38 ? 6.582 19.516 -4.812 1 76.69 38 THR B C 1
ATOM 1042 O O . THR B 1 38 ? 5.453 19.875 -4.465 1 76.69 38 THR B O 1
ATOM 1045 N N . SER B 1 39 ? 7.238 18.484 -4.527 1 68.38 39 SER B N 1
ATOM 1046 C CA . SER B 1 39 ? 6.441 17.547 -3.725 1 68.38 39 SER B CA 1
ATOM 1047 C C . SER B 1 39 ? 6.434 17.969 -2.256 1 68.38 39 SER B C 1
ATOM 1049 O O . SER B 1 39 ? 7.488 18.172 -1.656 1 68.38 39 SER B O 1
ATOM 1051 N N . ALA B 1 40 ? 5.191 18.281 -1.783 1 72.69 40 ALA B N 1
ATOM 1052 C CA . ALA B 1 40 ? 4.973 18.609 -0.375 1 72.69 40 ALA B CA 1
ATOM 1053 C C . ALA B 1 40 ? 5.227 17.391 0.511 1 72.69 40 ALA B C 1
ATOM 1055 O O . ALA B 1 40 ? 5.23 16.25 0.03 1 72.69 40 ALA B O 1
ATOM 1056 N N . GLY B 1 41 ? 5.477 17.578 1.702 1 83.88 41 GLY B N 1
ATOM 1057 C CA . GLY B 1 41 ? 5.648 16.562 2.729 1 83.88 41 GLY B CA 1
ATOM 1058 C C . GLY B 1 41 ? 4.535 15.531 2.746 1 83.88 41 GLY B C 1
ATOM 1059 O O . GLY B 1 41 ? 4.789 14.344 2.918 1 83.88 41 GLY B O 1
ATOM 1060 N N . ALA B 1 42 ? 3.375 15.961 2.357 1 85.69 42 ALA B N 1
ATOM 1061 C CA . ALA B 1 42 ? 2.221 15.07 2.406 1 85.69 42 ALA B CA 1
ATOM 1062 C C . ALA B 1 42 ? 2.281 14.031 1.286 1 85.69 42 ALA B C 1
ATOM 1064 O O . ALA B 1 42 ? 1.942 12.867 1.491 1 85.69 42 ALA B O 1
ATOM 1065 N N . ALA B 1 43 ? 2.771 14.531 0.128 1 89.44 43 ALA B N 1
ATOM 1066 C CA . ALA B 1 43 ? 2.867 13.633 -1.016 1 89.44 43 ALA B CA 1
ATOM 1067 C C . ALA B 1 43 ? 3.938 12.57 -0.787 1 89.44 43 ALA B C 1
ATOM 1069 O O . ALA B 1 43 ? 3.758 11.406 -1.162 1 89.44 43 ALA B O 1
ATOM 1070 N N . GLN B 1 44 ? 4.992 12.953 -0.173 1 91 44 GLN B N 1
ATOM 1071 C CA . GLN B 1 44 ? 6.066 12.023 0.141 1 91 44 GLN B CA 1
ATOM 1072 C C . GLN B 1 44 ? 5.625 11.008 1.193 1 91 44 GLN B C 1
ATOM 1074 O O . GLN B 1 44 ? 5.895 9.812 1.062 1 91 44 GLN B O 1
ATOM 1079 N N . SER B 1 45 ? 4.918 11.5 2.121 1 90.94 45 SER B N 1
ATOM 1080 C CA . SER B 1 45 ? 4.402 10.609 3.158 1 90.94 45 SER B CA 1
ATOM 1081 C C . SER B 1 45 ? 3.389 9.625 2.588 1 90.94 45 SER B C 1
ATOM 1083 O O . SER B 1 45 ? 3.432 8.43 2.902 1 90.94 45 SER B O 1
ATOM 1085 N N . ALA B 1 46 ? 2.57 10.102 1.771 1 92.56 46 ALA B N 1
ATOM 1086 C CA . ALA B 1 46 ? 1.572 9.234 1.14 1 92.56 46 ALA B CA 1
ATOM 1087 C C . ALA B 1 46 ? 2.238 8.156 0.295 1 92.56 46 ALA B C 1
ATOM 1089 O O . ALA B 1 46 ? 1.862 6.98 0.368 1 92.56 46 ALA B O 1
ATOM 1090 N N . SER B 1 47 ? 3.232 8.531 -0.454 1 93.62 47 SER B N 1
ATOM 1091 C CA . SER B 1 47 ? 3.932 7.582 -1.313 1 93.62 47 SER B CA 1
ATOM 1092 C 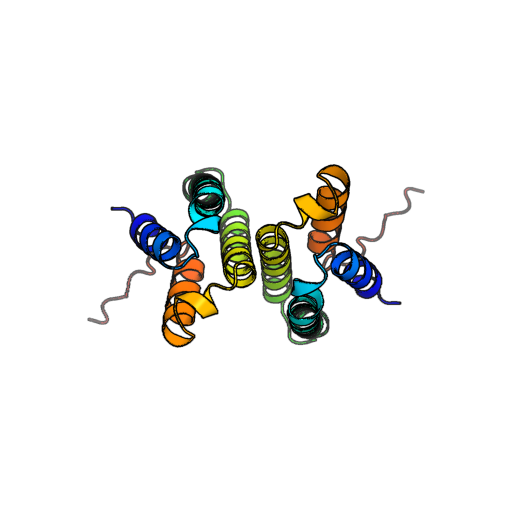C . SER B 1 47 ? 4.668 6.531 -0.491 1 93.62 47 SER B C 1
ATOM 1094 O O . SER B 1 47 ? 4.703 5.355 -0.866 1 93.62 47 SER B O 1
ATOM 1096 N N . ALA B 1 48 ? 5.188 6.969 0.595 1 94.19 48 ALA B N 1
ATOM 1097 C CA . ALA B 1 48 ? 5.871 6.02 1.468 1 94.19 48 ALA B CA 1
ATOM 1098 C C . ALA B 1 48 ? 4.891 4.996 2.035 1 94.19 48 ALA B C 1
ATOM 1100 O O . ALA B 1 48 ? 5.184 3.797 2.07 1 94.19 48 ALA B O 1
ATOM 1101 N N . GLN B 1 49 ? 3.783 5.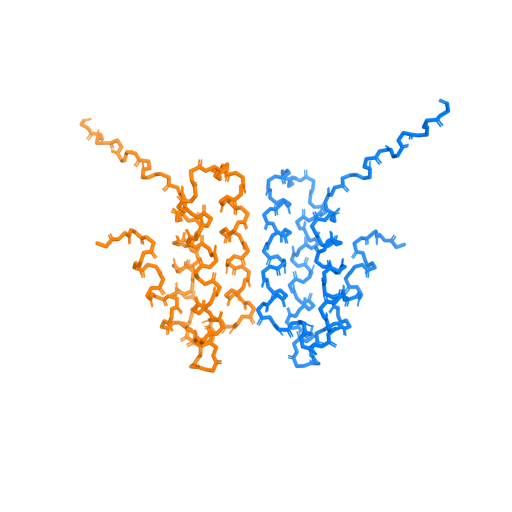488 2.439 1 94.88 49 GLN B N 1
ATOM 1102 C CA . GLN B 1 49 ? 2.771 4.586 2.98 1 94.88 49 GLN B CA 1
ATOM 1103 C C . GLN B 1 49 ? 2.268 3.619 1.912 1 94.88 49 GLN B C 1
ATOM 1105 O O . GLN B 1 49 ? 2.078 2.432 2.182 1 94.88 49 GLN B O 1
ATOM 1110 N N . GLN B 1 50 ? 2.113 4.129 0.735 1 96.19 50 GLN B N 1
ATOM 1111 C CA . GLN B 1 50 ? 1.671 3.256 -0.346 1 96.19 50 GLN B CA 1
ATOM 1112 C C . GLN B 1 50 ? 2.721 2.193 -0.659 1 96.19 50 GLN B C 1
ATOM 1114 O O . GLN B 1 50 ? 2.385 1.031 -0.893 1 96.19 50 GLN B O 1
ATOM 1119 N N . LEU B 1 51 ? 3.969 2.6 -0.633 1 96.88 51 LEU B N 1
ATOM 1120 C CA . LEU B 1 51 ? 5.027 1.626 -0.875 1 96.88 51 LEU B CA 1
ATOM 1121 C C . LEU B 1 51 ? 5.027 0.543 0.198 1 96.88 51 LEU B C 1
ATOM 1123 O O . LEU B 1 51 ? 5.18 -0.642 -0.11 1 96.88 51 LEU B O 1
ATOM 1127 N N . ARG B 1 52 ? 4.797 0.901 1.422 1 95.62 52 ARG B N 1
ATOM 1128 C CA . ARG B 1 52 ? 4.738 -0.077 2.504 1 95.62 52 ARG B CA 1
ATOM 1129 C C . ARG B 1 52 ? 3.605 -1.073 2.277 1 95.62 52 ARG B C 1
ATOM 1131 O O . ARG B 1 52 ? 3.799 -2.283 2.414 1 95.62 52 ARG B O 1
ATOM 1138 N N . GLY B 1 53 ? 2.445 -0.57 1.927 1 96.38 53 GLY B N 1
ATOM 1139 C CA . GLY B 1 53 ? 1.337 -1.455 1.604 1 96.38 53 GLY B CA 1
ATOM 1140 C C . GLY B 1 53 ? 1.62 -2.359 0.418 1 96.38 53 GLY B C 1
ATOM 1141 O O . GLY B 1 53 ? 1.302 -3.549 0.448 1 96.38 53 GLY B O 1
ATOM 1142 N N . TYR B 1 54 ? 2.211 -1.799 -0.602 1 96.62 54 TYR B N 1
ATOM 1143 C CA . TYR B 1 54 ? 2.561 -2.527 -1.816 1 96.62 54 TYR B CA 1
ATOM 1144 C C . TYR B 1 54 ? 3.441 -3.729 -1.497 1 96.62 54 TYR B C 1
ATOM 1146 O O . TYR B 1 54 ? 3.166 -4.844 -1.944 1 96.62 54 TYR B O 1
ATOM 1154 N N . LEU B 1 55 ? 4.398 -3.543 -0.7 1 95.69 55 LEU B N 1
ATOM 1155 C CA . LEU B 1 55 ? 5.328 -4.609 -0.347 1 95.69 55 LEU B CA 1
ATOM 1156 C C . LEU B 1 55 ? 4.641 -5.676 0.497 1 95.69 55 LEU B C 1
ATOM 1158 O O . LEU B 1 55 ? 4.93 -6.867 0.358 1 95.69 55 LEU B O 1
ATOM 1162 N N . ARG B 1 56 ? 3.697 -5.289 1.355 1 93.25 56 ARG B N 1
ATOM 1163 C CA . ARG B 1 56 ? 2.932 -6.266 2.119 1 93.25 56 ARG B CA 1
ATOM 1164 C C . ARG B 1 56 ? 2.066 -7.121 1.199 1 93.25 56 ARG B C 1
ATOM 1166 O O . ARG B 1 56 ? 1.938 -8.328 1.406 1 93.25 56 ARG B O 1
ATOM 1173 N N . GLY B 1 57 ? 1.531 -6.469 0.226 1 93.38 57 GLY B N 1
ATOM 1174 C CA . GLY B 1 57 ? 0.709 -7.191 -0.731 1 93.38 57 GLY B CA 1
ATOM 1175 C C . GLY B 1 57 ? 1.48 -8.242 -1.505 1 93.38 57 GLY B C 1
ATOM 1176 O O . GLY B 1 57 ? 0.921 -9.273 -1.888 1 93.38 57 GLY B O 1
ATOM 1177 N N . LEU B 1 58 ? 2.758 -7.98 -1.691 1 93.25 58 LEU B N 1
ATOM 1178 C CA . LEU B 1 58 ? 3.602 -8.914 -2.43 1 93.25 58 LEU B CA 1
ATOM 1179 C C . LEU B 1 58 ? 4.082 -10.039 -1.526 1 93.25 58 LEU B C 1
ATOM 1181 O O . LEU B 1 58 ? 4.867 -10.891 -1.953 1 93.25 58 LEU B O 1
ATOM 1185 N N . ASN B 1 59 ? 3.598 -10.039 -0.383 1 86.88 59 ASN B N 1
ATOM 1186 C CA . ASN B 1 59 ? 3.924 -11.062 0.604 1 86.88 59 ASN B CA 1
ATOM 1187 C C . ASN B 1 59 ? 5.43 -11.164 0.837 1 86.88 59 ASN B C 1
ATOM 1189 O O . ASN B 1 59 ? 6 -12.25 0.801 1 86.88 59 ASN B O 1
ATOM 1193 N N . THR B 1 60 ? 6.043 -10.039 1.033 1 88.56 60 THR B N 1
ATOM 1194 C CA . THR B 1 60 ? 7.488 -9.945 1.226 1 88.56 60 THR B CA 1
ATOM 1195 C C . THR B 1 60 ? 7.91 -10.648 2.512 1 88.56 60 THR B C 1
ATOM 1197 O O . THR B 1 60 ? 9.047 -11.102 2.633 1 88.56 60 THR B O 1
ATOM 1200 N N . THR B 1 61 ? 7 -10.781 3.471 1 87 61 THR B N 1
ATOM 1201 C CA . THR B 1 61 ? 7.316 -11.477 4.715 1 87 61 THR B CA 1
ATOM 1202 C C . THR B 1 61 ? 7.652 -12.945 4.445 1 87 61 THR B C 1
ATOM 1204 O O . THR B 1 61 ? 8.453 -13.547 5.168 1 87 61 THR B O 1
ATOM 1207 N N . ARG B 1 62 ? 7.102 -13.43 3.375 1 84 62 ARG B N 1
ATOM 1208 C CA . ARG B 1 62 ? 7.41 -14.812 3.01 1 84 62 ARG B CA 1
ATOM 1209 C C . ARG B 1 62 ? 8.852 -14.938 2.537 1 84 62 ARG B C 1
ATOM 1211 O O . ARG B 1 62 ? 9.508 -15.953 2.793 1 84 62 ARG B O 1
ATOM 1218 N N . VAL B 1 63 ? 9.383 -13.945 1.902 1 85.25 63 VAL B N 1
ATOM 1219 C CA . VAL B 1 63 ? 10.727 -13.977 1.331 1 85.25 63 VAL B CA 1
ATOM 1220 C C . VAL B 1 63 ? 11.75 -13.594 2.4 1 85.25 63 VAL B C 1
ATOM 1222 O O . VAL B 1 63 ? 12.758 -14.289 2.576 1 85.25 63 VAL B O 1
ATOM 1225 N N . LEU B 1 64 ? 11.523 -12.625 3.205 1 90.62 64 LEU B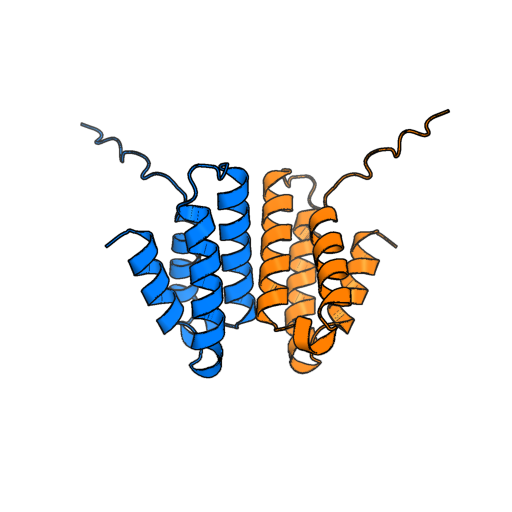 N 1
ATOM 1226 C CA . LEU B 1 64 ? 12.5 -12.016 4.098 1 90.62 64 LEU B CA 1
ATOM 1227 C C . LEU B 1 64 ? 12.414 -12.617 5.496 1 90.62 64 LEU B C 1
ATOM 1229 O O . LEU B 1 64 ? 13.422 -12.719 6.199 1 90.62 64 LEU B O 1
ATOM 1233 N N . GLY B 1 65 ? 11.211 -13.109 5.891 1 90.38 65 GLY B N 1
ATOM 1234 C CA . GLY B 1 65 ? 10.93 -13.375 7.293 1 90.38 65 GLY B CA 1
ATOM 1235 C C . GLY B 1 65 ? 10.445 -12.148 8.047 1 90.38 65 GLY B C 1
ATOM 1236 O O . GLY B 1 65 ? 10.609 -11.023 7.574 1 90.38 65 GLY B O 1
ATOM 1237 N N . MET B 1 66 ? 9.922 -12.32 9.211 1 91.19 66 MET B N 1
ATOM 1238 C CA . MET B 1 66 ? 9.219 -11.281 9.953 1 91.19 66 MET B CA 1
ATOM 1239 C C . MET B 1 66 ? 10.195 -10.211 10.445 1 91.19 66 MET B C 1
ATOM 1241 O O . MET B 1 66 ? 9.945 -9.016 10.281 1 91.19 66 MET B O 1
ATOM 1245 N N . ALA B 1 67 ? 11.328 -10.602 10.969 1 90.12 67 ALA B N 1
ATOM 1246 C CA . ALA B 1 67 ? 12.258 -9.641 11.555 1 90.12 67 ALA B CA 1
ATOM 1247 C C . ALA B 1 67 ? 12.859 -8.734 10.477 1 90.12 67 ALA B C 1
ATOM 1249 O O . ALA B 1 67 ? 12.906 -7.516 10.641 1 90.12 67 ALA B O 1
ATOM 1250 N N . ASP B 1 68 ? 13.219 -9.32 9.375 1 92.44 68 ASP B N 1
ATOM 1251 C CA . ASP B 1 68 ? 13.82 -8.555 8.289 1 92.44 68 ASP B CA 1
ATOM 1252 C C . ASP B 1 68 ? 12.773 -7.688 7.586 1 92.44 68 ASP B C 1
ATOM 1254 O O . ASP B 1 68 ? 13.086 -6.594 7.109 1 92.44 68 ASP B O 1
ATOM 1258 N N . TRP B 1 69 ? 11.586 -8.117 7.609 1 92.06 69 TRP B N 1
ATOM 1259 C CA . TRP B 1 69 ? 10.5 -7.32 7.035 1 92.06 69 TRP B CA 1
ATOM 1260 C C . TRP B 1 69 ? 10.234 -6.078 7.883 1 92.06 69 TRP B C 1
ATOM 1262 O O . TRP B 1 69 ? 10.055 -4.984 7.344 1 92.06 69 TRP B O 1
ATOM 1272 N N . GLU B 1 70 ? 10.203 -6.27 9.164 1 93.25 70 GLU B N 1
ATOM 1273 C CA . GLU B 1 70 ? 9.969 -5.133 10.047 1 93.25 70 GLU B CA 1
ATOM 1274 C C . GLU B 1 70 ? 11.055 -4.066 9.875 1 93.25 70 GLU B C 1
ATOM 1276 O O . GLU B 1 70 ? 10.758 -2.871 9.883 1 93.25 70 GLU B O 1
ATOM 1281 N N . ASP B 1 71 ? 12.258 -4.57 9.758 1 94.25 71 ASP B N 1
ATOM 1282 C CA . ASP B 1 71 ? 13.359 -3.646 9.516 1 94.25 71 ASP B CA 1
ATOM 1283 C C . ASP B 1 71 ? 13.18 -2.9 8.195 1 94.25 71 ASP B C 1
ATOM 1285 O O . ASP B 1 71 ? 13.328 -1.679 8.141 1 94.25 71 ASP B O 1
ATOM 1289 N N . LEU B 1 72 ? 12.812 -3.623 7.184 1 94.25 72 LEU B N 1
ATOM 1290 C CA . LEU B 1 72 ? 12.594 -3.012 5.875 1 94.25 72 LEU B CA 1
ATOM 1291 C C . LEU B 1 72 ? 11.43 -2.025 5.922 1 94.25 72 LEU B C 1
ATOM 1293 O O . LEU B 1 72 ? 11.531 -0.923 5.379 1 94.25 72 LEU B O 1
ATOM 1297 N N . ASP B 1 73 ? 10.422 -2.422 6.57 1 94.25 73 ASP B N 1
ATOM 1298 C CA . ASP B 1 73 ? 9.242 -1.569 6.703 1 94.25 73 ASP B CA 1
ATOM 1299 C C . ASP B 1 73 ? 9.586 -0.263 7.414 1 94.25 73 ASP B C 1
ATOM 1301 O O . ASP B 1 73 ? 9.141 0.81 7.004 1 94.25 73 ASP B O 1
ATOM 1305 N N . ARG B 1 74 ? 10.367 -0.318 8.438 1 93.75 74 ARG B N 1
ATOM 1306 C CA . ARG B 1 74 ? 10.805 0.865 9.18 1 93.75 74 ARG B CA 1
ATOM 1307 C C . ARG B 1 74 ? 11.656 1.773 8.297 1 93.75 74 ARG B C 1
ATOM 1309 O O . ARG B 1 74 ? 11.5 2.996 8.328 1 93.75 74 ARG B O 1
ATOM 1316 N N . ARG B 1 75 ? 12.484 1.194 7.547 1 92.94 75 ARG B N 1
ATOM 1317 C CA . ARG B 1 75 ? 13.359 1.96 6.668 1 92.94 75 ARG B CA 1
ATOM 1318 C C . ARG B 1 75 ? 12.562 2.705 5.605 1 92.94 75 ARG B C 1
ATOM 1320 O O . ARG B 1 75 ? 12.859 3.859 5.289 1 92.94 75 ARG B O 1
ATOM 1327 N N . VAL B 1 76 ? 11.547 2.062 5.082 1 93.75 76 VAL B N 1
ATOM 1328 C CA . VAL B 1 76 ? 10.695 2.693 4.078 1 93.75 76 VAL B CA 1
ATOM 1329 C C . VAL B 1 76 ? 9.938 3.861 4.707 1 93.75 76 VAL B C 1
ATOM 1331 O O . VAL B 1 76 ? 9.859 4.945 4.121 1 93.75 76 VAL B O 1
ATOM 1334 N N . ALA B 1 77 ? 9.484 3.748 5.898 1 90.62 77 ALA B N 1
ATOM 1335 C CA . ALA B 1 77 ? 8.719 4.781 6.59 1 90.62 77 ALA B CA 1
ATOM 1336 C C . ALA B 1 77 ? 9.594 6.004 6.879 1 90.62 77 ALA B C 1
ATOM 1338 O O . ALA B 1 77 ? 9.094 7.133 6.898 1 90.62 77 ALA B O 1
ATOM 1339 N N . GLN B 1 78 ? 10.828 5.77 6.977 1 88.12 78 GLN B N 1
ATOM 1340 C CA . GLN B 1 78 ? 11.727 6.836 7.402 1 88.12 78 GLN B CA 1
ATOM 1341 C C . GLN B 1 78 ? 12.469 7.438 6.211 1 88.12 78 GLN B C 1
ATOM 1343 O O . GLN B 1 78 ? 13.32 8.312 6.379 1 88.12 78 GLN B O 1
ATOM 1348 N N . MET B 1 79 ? 12.156 6.895 5.117 1 84.75 79 MET B N 1
ATOM 1349 C CA . MET B 1 79 ? 12.922 7.277 3.936 1 84.75 79 MET B CA 1
ATOM 1350 C C . MET B 1 79 ? 12.789 8.773 3.662 1 84.75 79 MET B C 1
ATOM 1352 O O . MET B 1 79 ? 13.711 9.391 3.127 1 84.75 79 MET B O 1
ATOM 1356 N N . ASN B 1 80 ? 11.625 9.305 4.047 1 72.81 80 ASN B N 1
ATOM 1357 C CA . ASN B 1 80 ? 11.43 10.734 3.789 1 72.81 80 ASN B CA 1
ATOM 1358 C C . ASN B 1 80 ? 11.867 11.578 4.98 1 72.81 80 ASN B C 1
ATOM 1360 O O . ASN B 1 80 ? 11.836 12.812 4.914 1 72.81 80 ASN B O 1
ATOM 1364 N N . GLU B 1 81 ? 12.125 10.945 6.062 1 67.19 81 GLU B N 1
ATOM 1365 C CA . GLU B 1 81 ? 12.516 11.742 7.227 1 67.19 81 GLU B CA 1
ATOM 1366 C C . GLU B 1 81 ? 13.93 12.281 7.078 1 67.19 81 GLU B C 1
ATOM 1368 O O . GLU B 1 81 ? 14.82 11.578 6.59 1 67.19 81 GLU B O 1
ATOM 1373 N N . SER B 1 82 ? 13.898 13.703 6.969 1 56.97 82 SER B N 1
ATOM 1374 C CA . SER B 1 82 ? 15.211 14.344 7.027 1 56.97 82 SER B CA 1
ATOM 1375 C C . SER B 1 82 ? 16.047 13.789 8.18 1 56.97 82 SER B C 1
ATOM 1377 O O . SER B 1 82 ? 15.5 13.422 9.227 1 56.97 82 SER B O 1
ATOM 1379 N N . PRO B 1 83 ? 17.266 13.406 7.887 1 50.81 83 PRO B N 1
ATOM 1380 C CA . PRO B 1 83 ? 18.094 13 9.031 1 50.81 83 PRO B CA 1
ATOM 1381 C C . PRO B 1 83 ? 17.906 13.922 10.242 1 50.81 83 PRO B C 1
ATOM 1383 O O . PRO B 1 83 ? 17.969 15.141 10.109 1 50.81 83 PRO B O 1
ATOM 1386 N N . THR B 1 84 ? 16.844 13.703 11.062 1 47.84 84 THR B N 1
ATOM 1387 C CA . THR B 1 84 ? 16.969 14.492 12.281 1 47.84 84 THR B CA 1
ATOM 1388 C C . THR B 1 84 ? 18.422 14.57 12.727 1 47.84 84 THR B C 1
ATOM 1390 O O . THR B 1 84 ? 19.141 13.562 12.719 1 47.84 84 THR B O 1
ATOM 1393 N N . PRO B 1 85 ? 19.062 15.766 12.836 1 45.19 85 PRO B N 1
ATOM 1394 C CA . PRO B 1 85 ? 20.406 15.852 13.414 1 45.19 85 PRO B CA 1
ATOM 1395 C C . PRO B 1 85 ? 20.531 15.062 14.711 1 45.19 85 PRO B C 1
ATOM 1397 O O . PRO B 1 85 ? 19.656 15.133 15.578 1 45.19 85 PRO B O 1
ATOM 1400 N N . GLU B 1 86 ? 20.891 13.773 14.727 1 45.53 86 GLU B N 1
ATOM 1401 C CA . GLU B 1 86 ? 21.312 13.234 16.016 1 45.53 86 GLU B CA 1
ATOM 1402 C C . GLU B 1 86 ? 21.969 14.312 16.875 1 45.53 86 GLU B C 1
ATOM 1404 O O . GLU B 1 86 ? 22.969 14.914 16.453 1 45.53 86 GLU B O 1
ATOM 1409 N N . GLY B 1 87 ? 21.25 15.195 17.438 1 37.41 87 GLY B N 1
ATOM 1410 C CA . GLY B 1 87 ? 21.906 16.031 18.422 1 37.41 87 GLY B CA 1
ATOM 1411 C C . GLY B 1 87 ? 23 15.289 19.188 1 37.41 87 GLY B C 1
ATOM 1412 O O . GLY B 1 87 ? 22.781 14.172 19.672 1 37.41 87 GLY B O 1
ATOM 1413 N N . VAL B 1 88 ? 24.219 15.477 18.797 1 39.88 88 VAL B N 1
ATOM 1414 C CA . VAL B 1 88 ? 25.391 15.172 19.609 1 39.88 88 VAL B CA 1
ATOM 1415 C C . VAL B 1 88 ? 25.188 15.664 21.047 1 39.88 88 VAL B C 1
ATOM 1417 O O . VAL B 1 88 ? 25.016 16.875 21.266 1 39.88 88 VAL B O 1
ATOM 1420 N N . ALA B 1 89 ? 24.453 14.992 21.922 1 41.69 89 ALA B N 1
ATOM 1421 C CA . ALA B 1 89 ? 24.703 15.328 23.328 1 41.69 89 ALA B CA 1
ATOM 1422 C C . ALA B 1 89 ? 26.188 15.422 23.609 1 41.69 89 ALA B C 1
ATOM 1424 O O . ALA B 1 89 ? 26.922 14.438 23.484 1 41.69 89 ALA B O 1
ATOM 1425 N N . GLY B 1 90 ? 26.797 16.547 23.344 1 24.03 90 GLY B N 1
ATOM 1426 C CA . GLY B 1 90 ? 27.906 16.922 24.219 1 24.03 90 GLY B CA 1
ATOM 1427 C C . GLY B 1 90 ? 27.484 17.047 25.672 1 24.03 90 GLY B C 1
ATOM 1428 O O . GLY B 1 90 ? 26.297 17.203 25.969 1 24.03 90 GLY B O 1
#

Nearest PDB structures (foldseek):
  2cn1-assembly1_A  TM=6.742E-01  e=3.463E+00  Homo sapiens
  2jga-assembly1_A  TM=8.167E-01  e=5.557E+00  Homo sapiens
  2x0c-assembly1_A  TM=5.367E-01  e=5.002E+00  Mus musculus
  2cn1-assembly1_A  TM=6.742E-01  e=3.463E+00  Homo sapiens
  2jga-assembly1_A  TM=8.163E-01  e=5.557E+00  Homo sapiens

Foldseek 3Di:
DQLVVVLLVVLLQLADPVCNVVSVVLVVVLVCLLPDPPRDPVSNQVSLVVNLVVSVVRVSCVRQPDVRNVVSNVSSNCSNPDPPPPPPPD/DQLVVVLLVVLLQLADPVCNVVSVVLVVVLVCLLPDPPRDPVSNQVSLVVNLVVSVVRVSCVRQPDVRNVVSNVSSNCSNPDPPPPPPPD

Secondary structure (DSSP, 8-state):
--HHHHHHHHHHHHS-GGGHHHHHHHHHHHHHHHH-TT--HHHHHHHHHHHHHHHHHTTHHHHH-HHHHHHHHHHHHTTTS---------/--HHHHHHHHHHHHS-GGGHHHHHHHHHHHHHHHH-TT--HHHHHHHHHHHHHHHHHTTHHHHH-HHHHHHHHHHHHTTTS---------

pLDDT: mean 85.43, std 15.69, range [23.58, 97.0]

Organism: NCBI:txid76758

Sequence (180 aa):
MKRHQKTFDRIREAVLPEYRERVADYLVEYENVLLSETSAGAAQSASAQQLRGYLRGLNTTRVLGMADWEDLDRRVAQMNESPTPEGVAGMKRHQKTFDRIREAVLPEYRERVADYLVEYENVLLSETSAGAAQSASAQQLRGYLRGLNTTRVLGMADWEDLDRRVAQMNESPTPEGVAG

Solvent-accessible surface area (backbone atoms only — not comparable to full-atom values): 10129 Å² total; per-residue (Å²): 129,57,75,63,51,59,55,49,53,52,50,58,69,31,44,56,79,92,44,41,66,64,47,52,55,49,50,52,56,48,48,51,45,67,67,34,85,80,48,50,72,64,56,42,50,43,50,35,28,18,50,52,17,20,45,57,40,56,46,26,48,77,65,52,32,65,71,55,35,53,52,50,50,52,51,49,67,44,61,77,54,66,80,67,74,76,74,74,82,120,130,55,75,63,52,58,55,50,52,53,49,58,68,30,43,56,79,92,45,41,64,64,49,51,55,49,50,51,55,48,48,53,47,67,66,34,86,81,48,49,71,65,56,44,50,43,48,34,29,17,50,52,17,20,45,56,40,59,45,28,47,78,66,53,32,65,71,55,36,53,54,50,51,51,51,50,67,44,61,78,53,67,80,67,76,74,72,74,82,121